Protein AF-A0A956A837-F1 (afdb_monomer)

Mean predicted aligned error: 10.75 Å

Sequence (141 aa):
MNRIRTLTTLGTALAALLLTAAIARAEAPKGAVEKTLSSAFQAALAGDFDAYLKTIHPDERANDTQKRDLERFSWERFKRQAAWYLTDKDPATFEIVKRDESGDDQVRVFVKDKEHGPRMPVPVRLKKTADGEWLITANSL

Radius of gyration: 25.06 Å; Cα contacts (8 Å, |Δi|>4): 197; chains: 1; bounding box: 49×86×55 Å

Secondary structure (DSSP, 8-state):
-------------------------PPPP-SHHHHHHHHHHHHHHHT-HHHHHHTB-GGGGSSHHHHHHIIIIIIHHHHHHHGGGSGGG-TT--EEEEEEE-SSSEEEEEEE-SS-TTSPPEEEEEEE-TTS-EEEEEE--

Foldseek 3Di:
DDDDDDDDDDDDDDDPPPPPPPPPPQDPQDDLVLVLQLQLLVCLQVVNLVSNVVQADCVQPVDPVSSVCCVPPVSVVCSVCSVVQDDPSRSNQWDFPDWDDDPDFKIWTFIHRPPPVVDGTFIWIWGADPVGHTGTHDGPD

Solvent-accessible surface area (backbone atoms only — not comparable to full-atom values): 8318 Å² total; per-residue (Å²): 135,89,88,87,90,81,91,84,89,90,80,89,80,90,81,82,82,74,81,74,75,80,70,77,76,75,57,76,55,86,47,63,59,43,43,33,52,23,48,33,35,43,15,35,77,69,70,36,62,72,57,31,52,73,32,39,30,62,89,65,49,75,45,72,67,43,42,51,49,39,51,68,56,47,42,56,43,26,42,69,43,43,64,73,30,27,59,95,71,37,45,47,48,49,34,75,83,46,77,51,72,59,73,97,47,31,37,38,36,24,44,27,36,72,79,54,73,87,59,77,60,39,55,33,33,30,36,48,44,97,90,66,50,48,18,39,72,43,72,66,76

Nearest PDB structures (foldseek):
  8j63-assembly1_A  TM=5.451E-01  e=1.337E+00  Homo sapiens
  7mp8-assembly1_A-2  TM=3.937E-01  e=4.008E-01  Tribolium castaneum
  8gkf-assembly7_G  TM=4.190E-01  e=2.300E+00  Mycobacterium tuberculosis
  5e1e-assembly1_A  TM=4.395E-01  e=9.199E+00  Homo sapiens
  6ggh-assembly2_B  TM=4.635E-01  e=9.770E+00  Homo sapiens

pLDDT: mean 82.95, std 19.38, range [39.5, 98.0]

Structure (mmCIF, N/CA/C/O backbone):
data_AF-A0A956A837-F1
#
_entry.id   AF-A0A956A837-F1
#
loop_
_atom_site.group_PDB
_atom_site.id
_atom_site.type_symbol
_atom_site.label_atom_id
_atom_site.label_alt_id
_atom_site.label_comp_id
_atom_site.label_asym_id
_atom_site.label_entity_id
_atom_site.label_seq_id
_atom_site.pdbx_PDB_ins_code
_atom_site.Cartn_x
_atom_site.Cartn_y
_atom_site.Cartn_z
_atom_site.occupancy
_atom_site.B_iso_or_equiv
_atom_site.auth_seq_id
_atom_site.auth_comp_id
_atom_site.auth_asym_id
_atom_site.auth_atom_id
_atom_site.pdbx_PDB_model_num
ATOM 1 N N . MET A 1 1 ? 19.348 -75.671 -37.690 1.00 41.47 1 MET A N 1
ATOM 2 C CA . MET A 1 1 ? 20.523 -76.141 -36.922 1.00 41.47 1 MET A CA 1
ATOM 3 C C . MET A 1 1 ? 21.347 -74.939 -36.486 1.00 41.47 1 MET A C 1
ATOM 5 O O . MET A 1 1 ? 21.528 -74.022 -37.272 1.00 41.47 1 MET A O 1
ATOM 9 N N . ASN A 1 2 ? 21.768 -74.969 -35.222 1.00 44.03 2 ASN A N 1
ATOM 10 C CA . ASN A 1 2 ? 22.583 -74.010 -34.470 1.00 44.03 2 ASN A CA 1
ATOM 11 C C . ASN A 1 2 ? 23.754 -73.357 -35.228 1.00 44.03 2 ASN A C 1
ATOM 13 O O . ASN A 1 2 ? 24.497 -74.065 -35.904 1.00 44.03 2 ASN A O 1
ATOM 17 N N . ARG A 1 3 ? 24.053 -72.089 -34.897 1.00 47.31 3 ARG A N 1
ATOM 18 C CA . ARG A 1 3 ? 25.245 -71.713 -34.099 1.00 47.31 3 ARG A CA 1
ATOM 19 C C . ARG A 1 3 ? 25.150 -70.276 -33.557 1.00 47.31 3 ARG A C 1
ATOM 21 O O . ARG A 1 3 ? 24.580 -69.391 -34.176 1.00 47.31 3 ARG A O 1
ATOM 28 N N . ILE A 1 4 ? 25.682 -70.135 -32.346 1.00 49.94 4 ILE A N 1
ATOM 29 C CA . ILE A 1 4 ? 25.646 -69.004 -31.405 1.00 49.94 4 ILE A CA 1
ATOM 30 C C . ILE A 1 4 ? 26.953 -68.193 -31.521 1.00 49.94 4 ILE A C 1
ATOM 32 O O . ILE A 1 4 ? 27.958 -68.776 -31.932 1.00 49.94 4 ILE A O 1
ATOM 36 N N . ARG A 1 5 ? 26.929 -66.952 -30.987 1.00 46.75 5 ARG A N 1
ATOM 37 C CA . ARG A 1 5 ? 28.012 -66.124 -30.370 1.00 46.75 5 ARG A CA 1
ATOM 38 C C . ARG A 1 5 ? 28.294 -64.836 -31.166 1.00 46.75 5 ARG A C 1
ATOM 40 O O . ARG A 1 5 ? 28.351 -64.904 -32.380 1.00 46.75 5 ARG A O 1
ATOM 47 N N . THR A 1 6 ? 28.491 -63.638 -30.605 1.00 45.06 6 THR A N 1
ATOM 48 C CA . THR A 1 6 ? 28.571 -63.100 -29.225 1.00 45.06 6 THR A CA 1
ATOM 49 C C . THR A 1 6 ? 28.531 -61.561 -29.315 1.00 45.06 6 THR A C 1
ATOM 51 O O . THR A 1 6 ? 28.819 -61.008 -30.371 1.00 45.06 6 THR A O 1
ATOM 54 N N . LEU A 1 7 ? 28.187 -60.908 -28.199 1.00 54.22 7 LEU A N 1
ATOM 55 C CA . LEU A 1 7 ? 28.103 -59.459 -27.968 1.00 54.22 7 LEU A CA 1
ATOM 56 C C . LEU A 1 7 ? 29.339 -58.641 -28.391 1.00 54.22 7 LEU A C 1
ATOM 58 O O . LEU A 1 7 ? 30.462 -59.050 -28.102 1.00 54.22 7 LEU A O 1
ATOM 62 N N . THR A 1 8 ? 29.086 -57.395 -28.813 1.00 51.09 8 THR A N 1
ATOM 63 C CA . THR A 1 8 ? 29.935 -56.245 -28.460 1.00 51.09 8 THR A CA 1
ATOM 64 C C . THR A 1 8 ? 29.065 -55.037 -28.104 1.00 51.09 8 THR A C 1
ATOM 66 O O . THR A 1 8 ? 28.150 -54.660 -28.831 1.00 51.09 8 THR A O 1
ATOM 69 N N . THR A 1 9 ? 29.347 -54.490 -26.930 1.00 49.44 9 THR A N 1
ATOM 70 C CA . THR A 1 9 ? 28.752 -53.345 -26.235 1.00 49.44 9 THR A CA 1
ATOM 71 C C . THR A 1 9 ? 29.254 -51.998 -26.789 1.00 49.44 9 THR A C 1
ATOM 73 O O . THR A 1 9 ? 30.346 -51.967 -27.347 1.00 49.44 9 THR A O 1
ATOM 76 N N . LEU A 1 10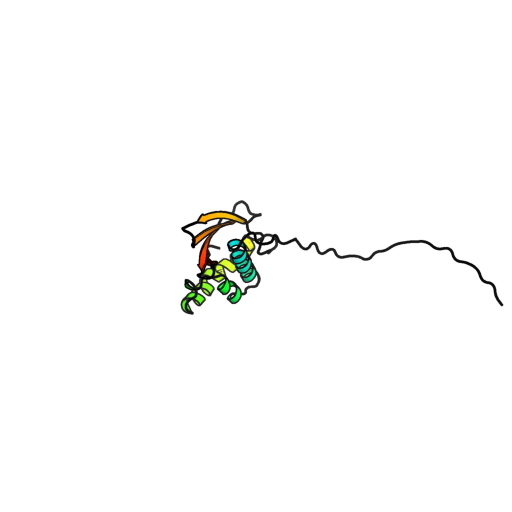 ? 28.522 -50.909 -26.47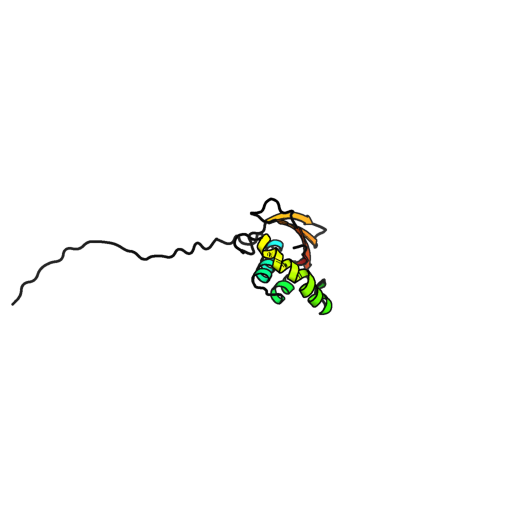5 1.00 46.53 10 LEU A N 1
ATOM 77 C CA . LEU A 1 10 ? 28.917 -49.479 -26.339 1.00 46.53 10 LEU A CA 1
ATOM 78 C C . LEU A 1 10 ? 28.335 -48.468 -27.350 1.00 46.53 10 LEU A C 1
ATOM 80 O O . LEU A 1 10 ? 28.416 -48.653 -28.558 1.00 46.53 10 LEU A O 1
ATOM 84 N N . GLY A 1 11 ? 27.839 -47.347 -26.800 1.00 39.50 11 GLY A N 1
ATOM 85 C CA . GLY A 1 11 ? 27.462 -46.108 -27.501 1.00 39.50 11 GLY A CA 1
ATOM 86 C C . GLY A 1 11 ? 26.068 -45.594 -27.098 1.00 39.50 11 GLY A C 1
ATOM 87 O O . GLY A 1 11 ? 25.107 -45.959 -27.756 1.00 39.50 11 GLY A O 1
ATOM 88 N N . THR A 1 12 ? 25.829 -44.955 -25.937 1.00 45.31 12 THR A N 1
ATOM 89 C CA . THR A 1 12 ? 25.950 -43.486 -25.672 1.00 45.31 12 THR A CA 1
ATOM 90 C C . THR A 1 12 ? 25.203 -42.649 -26.737 1.00 45.31 12 THR A C 1
ATOM 92 O O . THR A 1 12 ? 25.475 -42.833 -27.911 1.00 45.31 12 THR A O 1
ATOM 95 N N . ALA A 1 13 ? 24.278 -41.707 -26.507 1.00 43.97 13 ALA A N 1
ATOM 96 C CA . ALA A 1 13 ? 23.829 -40.887 -25.376 1.00 43.97 13 ALA A CA 1
ATOM 97 C C . ALA A 1 13 ? 22.366 -40.443 -25.672 1.00 43.97 13 ALA A C 1
ATOM 99 O O . ALA A 1 13 ? 21.983 -40.322 -26.830 1.00 43.97 13 ALA A O 1
ATOM 100 N N . LEU A 1 14 ? 21.464 -40.358 -24.693 1.00 45.94 14 LEU A N 1
ATOM 101 C CA . LEU A 1 14 ? 21.089 -39.135 -23.962 1.00 45.94 14 LEU A CA 1
ATOM 102 C C . LEU A 1 14 ? 20.717 -37.915 -24.840 1.00 45.94 14 LEU A C 1
ATOM 104 O O . LEU A 1 14 ? 21.584 -37.187 -25.306 1.00 45.94 14 LEU A O 1
ATOM 108 N N . ALA A 1 15 ? 19.416 -37.629 -24.943 1.00 45.12 15 ALA A N 1
ATOM 109 C CA . ALA A 1 15 ? 18.896 -36.281 -25.188 1.00 45.12 15 ALA A CA 1
ATOM 110 C C . ALA A 1 15 ? 17.520 -36.140 -24.515 1.00 45.12 15 ALA A C 1
ATOM 112 O O . ALA A 1 15 ? 16.479 -36.059 -25.162 1.00 45.12 15 ALA A O 1
ATOM 113 N N . ALA A 1 16 ? 17.514 -36.161 -23.179 1.00 46.44 16 ALA A N 1
ATOM 114 C CA . ALA A 1 16 ? 16.393 -35.632 -22.416 1.00 46.44 16 ALA A CA 1
ATOM 115 C C . ALA A 1 16 ? 16.460 -34.104 -22.525 1.00 46.44 16 ALA A C 1
ATOM 117 O O . ALA A 1 16 ? 17.292 -33.460 -21.886 1.00 46.44 16 ALA A O 1
ATOM 118 N N . LEU A 1 17 ? 15.627 -33.540 -23.398 1.00 40.62 17 LEU A N 1
ATOM 119 C CA . LEU A 1 17 ? 15.447 -32.103 -23.552 1.00 40.62 17 LEU A CA 1
ATOM 120 C C . LEU A 1 17 ? 14.720 -31.577 -22.301 1.00 40.62 17 LEU A C 1
ATOM 122 O O . LEU A 1 17 ? 13.496 -31.486 -22.260 1.00 40.62 17 LEU A O 1
ATOM 126 N N . LEU A 1 18 ? 15.474 -31.301 -21.238 1.00 44.62 18 LEU A N 1
ATOM 127 C CA . LEU A 1 18 ? 14.972 -30.562 -20.086 1.00 44.62 18 LEU A CA 1
ATOM 128 C C . LEU A 1 18 ? 14.785 -29.105 -20.518 1.00 44.62 18 LEU A C 1
ATOM 130 O O . LEU A 1 18 ? 15.751 -28.359 -20.667 1.00 44.62 18 LEU A O 1
ATOM 134 N N . LEU A 1 19 ? 13.527 -28.712 -20.732 1.00 41.62 19 LEU A N 1
ATOM 135 C CA . LEU A 1 19 ? 13.112 -27.314 -20.708 1.00 41.62 19 LEU A CA 1
ATOM 136 C C . LEU A 1 19 ? 13.395 -26.782 -19.297 1.00 41.62 19 LEU A C 1
ATOM 138 O O . LEU A 1 19 ? 12.584 -26.926 -18.382 1.00 41.62 19 LEU A O 1
ATOM 142 N N . THR A 1 20 ? 14.565 -26.186 -19.100 1.00 42.84 20 THR A N 1
ATOM 143 C CA . THR A 1 20 ? 14.829 -25.377 -17.914 1.00 42.84 20 THR A CA 1
ATOM 144 C C . THR A 1 20 ? 14.039 -24.086 -18.084 1.00 42.84 20 THR A C 1
ATOM 146 O O . THR A 1 20 ? 14.508 -23.127 -18.694 1.00 42.84 20 THR A O 1
ATOM 149 N N . ALA A 1 21 ? 12.802 -24.076 -17.587 1.00 45.53 21 ALA A N 1
ATOM 150 C CA . ALA A 1 21 ? 12.103 -22.838 -17.302 1.00 45.53 21 ALA A CA 1
ATOM 151 C C . ALA A 1 21 ? 13.001 -22.037 -16.353 1.00 45.53 21 ALA A C 1
ATOM 153 O O . ALA A 1 21 ? 13.219 -22.432 -15.206 1.00 45.53 21 ALA A O 1
ATOM 154 N N . ALA A 1 22 ? 13.581 -20.951 -16.859 1.00 39.50 22 ALA A N 1
ATOM 155 C CA . ALA A 1 22 ? 14.227 -19.943 -16.042 1.00 39.50 22 ALA A CA 1
ATOM 156 C C . ALA A 1 22 ? 13.132 -19.292 -15.194 1.00 39.50 22 ALA A C 1
ATOM 158 O O . ALA A 1 22 ? 12.515 -18.305 -15.581 1.00 39.50 22 ALA A O 1
ATOM 159 N N . ILE A 1 23 ? 12.831 -19.912 -14.056 1.00 41.97 23 ILE A N 1
ATOM 160 C CA . ILE A 1 23 ? 12.050 -19.288 -13.002 1.00 41.97 23 ILE A CA 1
ATOM 161 C C . ILE A 1 23 ? 12.957 -18.179 -12.481 1.00 41.97 23 ILE A C 1
ATOM 163 O O . ILE A 1 23 ? 13.911 -18.449 -11.746 1.00 41.97 23 ILE A O 1
ATOM 167 N N . ALA A 1 24 ? 12.706 -16.948 -12.933 1.00 42.38 24 ALA A N 1
ATOM 168 C CA . ALA A 1 24 ? 13.208 -15.749 -12.285 1.00 42.38 24 ALA A CA 1
ATOM 169 C C . ALA A 1 24 ? 12.946 -15.926 -10.787 1.00 42.38 24 ALA A C 1
ATOM 171 O O . ALA A 1 24 ? 11.809 -16.109 -10.347 1.00 42.38 24 ALA A O 1
ATOM 172 N N . ARG A 1 25 ? 14.025 -16.060 -10.019 1.00 42.28 25 ARG A N 1
ATOM 173 C CA . ARG A 1 25 ? 13.945 -16.400 -8.606 1.00 42.28 25 ARG A CA 1
ATOM 174 C C . ARG A 1 25 ? 13.461 -15.150 -7.888 1.00 42.28 25 ARG A C 1
ATOM 176 O O . ARG A 1 25 ? 14.271 -14.267 -7.627 1.00 42.28 25 ARG A O 1
ATOM 183 N N . ALA A 1 26 ? 12.159 -15.091 -7.621 1.00 51.69 26 ALA A N 1
ATOM 184 C CA . ALA A 1 26 ? 11.549 -13.983 -6.908 1.00 51.69 26 ALA A CA 1
ATOM 185 C C . ALA A 1 26 ? 12.312 -13.711 -5.607 1.00 51.69 26 ALA A C 1
ATOM 187 O O . ALA A 1 26 ? 12.527 -14.624 -4.798 1.00 51.69 26 ALA A O 1
ATOM 188 N N . GLU A 1 27 ? 12.788 -12.478 -5.430 1.00 55.12 27 GLU A N 1
ATOM 189 C CA . GLU A 1 27 ? 13.426 -12.073 -4.180 1.00 55.12 27 GLU A CA 1
ATOM 190 C C . GLU A 1 27 ? 12.358 -12.108 -3.079 1.00 55.12 27 GLU A C 1
ATOM 192 O O . GLU A 1 27 ? 11.309 -11.491 -3.203 1.00 55.12 27 GLU A O 1
ATOM 197 N N . ALA A 1 28 ? 12.578 -12.854 -1.995 1.00 58.44 28 ALA A N 1
ATOM 198 C CA . ALA A 1 28 ? 11.600 -12.897 -0.909 1.00 58.44 28 ALA A CA 1
ATOM 199 C C . ALA A 1 28 ? 11.500 -11.520 -0.210 1.00 58.44 28 ALA A C 1
ATOM 201 O O . ALA A 1 28 ? 12.537 -10.882 0.010 1.00 58.44 28 ALA A O 1
ATOM 202 N N . PRO A 1 29 ? 10.296 -11.069 0.198 1.00 66.44 29 PRO A N 1
ATOM 203 C CA . PRO A 1 29 ? 10.121 -9.785 0.871 1.00 66.44 29 PRO A CA 1
ATOM 204 C C . PRO A 1 29 ? 10.921 -9.720 2.177 1.00 66.44 29 PRO A C 1
ATOM 206 O O . PRO A 1 29 ? 10.804 -10.582 3.051 1.00 66.44 29 PRO A O 1
ATOM 209 N N . LYS A 1 30 ? 11.727 -8.665 2.323 1.00 71.81 30 LYS A N 1
ATOM 210 C CA . LYS A 1 30 ? 12.655 -8.469 3.447 1.00 71.81 30 LYS A CA 1
ATOM 211 C C . LYS A 1 30 ? 12.002 -7.676 4.585 1.00 71.81 30 LYS A C 1
ATOM 213 O O . LYS A 1 30 ? 12.447 -6.587 4.910 1.00 71.81 30 LYS A O 1
ATOM 218 N N . GLY A 1 31 ? 10.949 -8.212 5.200 1.00 87.44 31 GLY A N 1
ATOM 219 C CA . GLY A 1 31 ? 10.312 -7.593 6.372 1.00 87.44 31 GLY A CA 1
ATOM 220 C C . GLY A 1 31 ? 8.787 -7.570 6.321 1.00 87.44 31 GLY A C 1
ATOM 221 O O . GLY A 1 31 ? 8.169 -7.924 5.319 1.00 87.44 31 GLY A O 1
ATOM 222 N N . ALA A 1 32 ? 8.164 -7.168 7.433 1.00 92.00 32 ALA A N 1
ATOM 223 C CA . ALA A 1 32 ? 6.705 -7.144 7.557 1.00 92.00 32 ALA A CA 1
ATOM 224 C C . ALA A 1 32 ? 6.050 -6.108 6.624 1.00 92.00 32 ALA A C 1
ATOM 226 O O . ALA A 1 32 ? 5.049 -6.414 5.985 1.00 92.00 32 ALA A O 1
ATOM 227 N N . VAL A 1 33 ? 6.647 -4.917 6.493 1.00 94.31 33 VAL A N 1
ATOM 228 C CA . VAL A 1 33 ? 6.171 -3.867 5.575 1.00 94.31 33 VAL A CA 1
ATOM 229 C C . VAL A 1 33 ? 6.265 -4.337 4.122 1.00 94.31 33 VAL A C 1
ATOM 231 O O . VAL A 1 33 ? 5.287 -4.255 3.382 1.00 94.31 33 VAL A O 1
ATOM 234 N N . GLU A 1 34 ? 7.412 -4.890 3.725 1.00 94.75 34 GLU A N 1
ATOM 235 C CA . GLU A 1 34 ? 7.629 -5.457 2.395 1.00 94.75 34 GLU A CA 1
ATOM 236 C C . GLU A 1 34 ? 6.636 -6.573 2.083 1.00 94.75 34 GLU A C 1
ATOM 238 O O . GLU A 1 34 ? 6.123 -6.642 0.969 1.00 94.75 34 GLU A O 1
ATOM 243 N N . LYS A 1 35 ? 6.330 -7.434 3.059 1.00 95.38 35 LYS A N 1
ATOM 244 C CA . LYS A 1 35 ? 5.347 -8.508 2.892 1.00 95.38 35 LYS A CA 1
ATOM 245 C C . LYS A 1 35 ? 3.951 -7.951 2.604 1.00 95.38 35 LYS A C 1
ATOM 247 O O . LYS A 1 35 ? 3.276 -8.452 1.703 1.00 95.38 35 L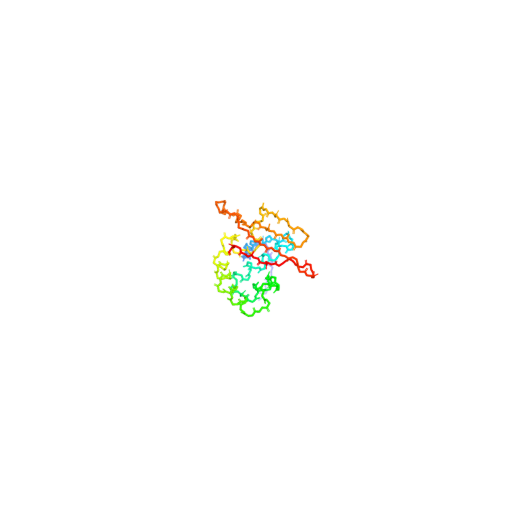YS A O 1
ATOM 252 N N . THR A 1 36 ? 3.530 -6.910 3.320 1.00 96.81 36 THR A N 1
ATOM 253 C CA . THR A 1 36 ? 2.244 -6.240 3.077 1.00 96.81 36 THR A CA 1
ATOM 254 C C . THR A 1 36 ? 2.201 -5.602 1.692 1.00 96.81 36 THR A C 1
ATOM 256 O O . THR A 1 36 ? 1.244 -5.822 0.953 1.00 96.81 36 THR A O 1
ATOM 259 N N . LEU A 1 37 ? 3.252 -4.873 1.301 1.00 96.44 37 LEU A N 1
ATOM 260 C CA . LEU A 1 37 ? 3.339 -4.268 -0.032 1.00 96.44 37 LEU A CA 1
ATOM 261 C C . LEU A 1 37 ? 3.345 -5.324 -1.140 1.00 96.44 37 LEU A C 1
ATOM 263 O O . LEU A 1 37 ? 2.593 -5.191 -2.100 1.00 96.44 37 LEU A O 1
ATOM 267 N N . SER A 1 38 ? 4.113 -6.403 -0.975 1.00 95.81 38 SER A N 1
ATOM 268 C CA . SER A 1 38 ? 4.147 -7.521 -1.929 1.00 95.81 38 SER A CA 1
ATOM 269 C C . SER A 1 38 ? 2.764 -8.148 -2.090 1.00 95.81 38 SER A C 1
ATOM 271 O O . SER A 1 38 ? 2.322 -8.405 -3.204 1.00 95.81 38 SER A O 1
ATOM 273 N N . SER A 1 39 ? 2.035 -8.330 -0.985 1.00 96.88 39 SER A N 1
ATOM 274 C CA . SER A 1 39 ? 0.663 -8.853 -1.016 1.00 96.88 39 SER A CA 1
ATOM 275 C C . SER A 1 39 ? -0.289 -7.898 -1.745 1.00 96.88 39 SER A C 1
ATOM 277 O O . SER A 1 39 ? -1.137 -8.342 -2.517 1.00 96.88 39 SER A O 1
ATOM 279 N N . ALA A 1 40 ? -0.126 -6.584 -1.556 1.00 97.12 40 ALA A N 1
ATOM 280 C CA . ALA A 1 40 ? -0.923 -5.577 -2.250 1.00 97.12 40 ALA A CA 1
ATOM 281 C C . ALA A 1 40 ? -0.626 -5.576 -3.759 1.00 97.12 40 ALA A C 1
ATOM 283 O O . ALA A 1 40 ? -1.553 -5.583 -4.567 1.00 97.12 40 ALA A O 1
ATOM 284 N N . PHE A 1 41 ? 0.650 -5.628 -4.151 1.00 96.19 41 PHE A N 1
ATOM 285 C CA . PHE A 1 41 ? 1.057 -5.748 -5.552 1.00 96.19 41 PHE A CA 1
ATOM 286 C C . PHE A 1 41 ? 0.541 -7.038 -6.192 1.00 96.19 41 PHE A C 1
ATOM 288 O O . PHE A 1 41 ? 0.028 -7.002 -7.307 1.00 96.19 41 PHE A O 1
ATOM 295 N N . GLN A 1 42 ? 0.607 -8.163 -5.480 1.00 96.56 42 GLN A N 1
ATOM 296 C CA . GLN A 1 42 ? 0.062 -9.433 -5.953 1.00 96.56 42 GLN A CA 1
ATOM 297 C C . GLN A 1 42 ? -1.448 -9.337 -6.202 1.00 96.56 42 GLN A C 1
ATOM 299 O O . GLN A 1 42 ? -1.920 -9.766 -7.255 1.00 96.56 42 GLN A O 1
ATOM 304 N N . ALA A 1 43 ? -2.196 -8.730 -5.277 1.00 97.31 43 ALA A N 1
ATOM 305 C CA . ALA A 1 43 ? -3.623 -8.478 -5.449 1.00 97.31 43 ALA A CA 1
ATOM 306 C C . ALA A 1 43 ? -3.893 -7.600 -6.684 1.00 97.31 43 ALA A C 1
ATOM 308 O O . ALA A 1 43 ? -4.729 -7.949 -7.516 1.00 97.31 43 ALA A O 1
ATOM 309 N N . ALA A 1 44 ? -3.129 -6.515 -6.858 1.00 96.50 44 ALA A N 1
ATOM 310 C CA . ALA A 1 44 ? -3.209 -5.623 -8.017 1.00 96.50 44 ALA A CA 1
ATOM 311 C C . ALA A 1 44 ? -2.967 -6.344 -9.350 1.00 96.50 44 ALA A C 1
ATOM 313 O O . ALA A 1 44 ? -3.742 -6.172 -10.289 1.00 96.50 44 ALA A O 1
ATOM 314 N N . LEU A 1 45 ? -1.936 -7.187 -9.427 1.00 95.00 45 LEU A N 1
ATOM 315 C CA . LEU A 1 45 ? -1.634 -7.983 -10.618 1.00 95.00 45 LEU A CA 1
ATOM 316 C C . LEU A 1 45 ? -2.729 -9.009 -10.935 1.00 95.00 45 LEU A C 1
ATOM 318 O O . LEU A 1 45 ? -2.995 -9.271 -12.107 1.00 95.00 45 LEU A O 1
ATOM 322 N N . ALA A 1 46 ? -3.367 -9.569 -9.904 1.00 95.88 46 ALA A N 1
ATOM 323 C CA . ALA A 1 46 ? -4.479 -10.506 -10.041 1.00 95.88 46 ALA A CA 1
ATOM 324 C C . ALA A 1 46 ? -5.829 -9.821 -10.324 1.00 95.88 46 ALA A C 1
ATOM 326 O O . ALA A 1 46 ? -6.786 -10.495 -10.699 1.00 95.88 46 ALA A O 1
ATOM 327 N N . GLY A 1 47 ? -5.927 -8.501 -10.140 1.00 96.00 47 GLY A N 1
ATOM 328 C CA . GLY A 1 47 ? -7.202 -7.787 -10.192 1.00 96.00 47 GLY A CA 1
ATOM 329 C C . GLY A 1 47 ? -8.143 -8.126 -9.028 1.00 96.00 47 GLY A C 1
ATOM 330 O O . GLY A 1 47 ? -9.349 -7.941 -9.160 1.00 96.00 47 GLY A O 1
ATOM 331 N N . ASP A 1 48 ? -7.607 -8.602 -7.902 1.00 97.81 48 ASP A N 1
ATOM 332 C CA . ASP A 1 48 ? -8.374 -9.059 -6.739 1.00 97.81 48 ASP A CA 1
ATOM 333 C C . ASP A 1 48 ? -8.488 -7.946 -5.682 1.00 97.81 48 ASP A C 1
ATOM 335 O O . ASP A 1 48 ? -7.590 -7.730 -4.862 1.00 97.81 48 ASP A O 1
ATOM 339 N N . PHE A 1 49 ? -9.605 -7.216 -5.708 1.00 96.81 49 PHE A N 1
ATOM 340 C CA . PHE A 1 49 ? -9.854 -6.135 -4.754 1.00 96.81 49 PHE A CA 1
ATOM 341 C C . PHE A 1 49 ? -10.051 -6.644 -3.317 1.00 96.81 49 PHE A C 1
ATOM 343 O O . PHE A 1 49 ? -9.607 -5.992 -2.371 1.00 96.81 49 PHE A O 1
ATOM 350 N N . ASP A 1 50 ? -10.640 -7.825 -3.128 1.00 97.19 50 ASP A N 1
ATOM 351 C CA . ASP A 1 50 ? -10.856 -8.392 -1.794 1.00 97.19 50 ASP A CA 1
ATOM 352 C C . ASP A 1 50 ? -9.530 -8.790 -1.137 1.00 97.19 50 ASP A C 1
ATOM 354 O O . ASP A 1 50 ? -9.331 -8.585 0.066 1.00 97.19 50 ASP A O 1
ATOM 358 N N . ALA A 1 51 ? -8.581 -9.316 -1.917 1.00 97.62 51 ALA A N 1
ATOM 359 C CA . ALA A 1 51 ? -7.216 -9.532 -1.454 1.00 97.62 51 ALA A CA 1
ATOM 360 C C . ALA A 1 51 ? -6.509 -8.208 -1.135 1.00 97.62 51 ALA A C 1
ATOM 362 O O . ALA A 1 51 ? -5.845 -8.108 -0.101 1.00 97.62 51 ALA A O 1
ATOM 363 N N . TYR A 1 52 ? -6.694 -7.175 -1.962 1.00 97.38 52 TYR A N 1
ATOM 364 C CA . TYR A 1 52 ? -6.143 -5.845 -1.698 1.00 97.38 52 TYR A CA 1
ATOM 365 C C . TYR A 1 52 ? -6.685 -5.256 -0.389 1.00 97.38 52 TYR A C 1
ATOM 367 O O . TYR A 1 52 ? -5.901 -4.781 0.433 1.00 97.38 52 TYR A O 1
ATOM 375 N N . LEU A 1 53 ? -7.990 -5.371 -0.125 1.00 97.19 53 LEU A N 1
ATOM 376 C CA . LEU A 1 53 ? -8.615 -4.898 1.114 1.00 97.19 53 LEU A CA 1
ATOM 377 C C . LEU A 1 53 ? -8.001 -5.516 2.377 1.00 97.19 53 LEU A C 1
ATOM 379 O O . LEU A 1 53 ? -7.946 -4.847 3.407 1.00 97.19 53 LEU A O 1
ATOM 383 N N . LYS A 1 54 ? -7.495 -6.753 2.322 1.00 97.38 54 LYS A N 1
ATOM 384 C CA . LYS A 1 54 ? -6.806 -7.384 3.466 1.00 97.38 54 LYS A CA 1
ATOM 385 C C . LYS A 1 54 ? -5.487 -6.693 3.817 1.00 97.38 54 LYS A C 1
ATOM 387 O O . LYS A 1 54 ? -5.053 -6.782 4.958 1.00 97.38 54 LYS A O 1
ATOM 392 N N . THR A 1 55 ? -4.877 -5.985 2.868 1.00 97.56 55 THR A N 1
ATOM 393 C CA . THR A 1 55 ? -3.651 -5.196 3.085 1.00 97.56 55 THR A CA 1
ATOM 394 C C . THR A 1 55 ? -3.930 -3.791 3.620 1.00 97.56 55 THR A C 1
ATOM 396 O O . THR A 1 55 ? -3.003 -3.101 4.045 1.00 97.56 55 THR A O 1
ATOM 399 N N . ILE A 1 56 ? -5.199 -3.371 3.617 1.00 98.00 56 ILE A N 1
ATOM 400 C CA . ILE A 1 56 ? -5.648 -2.064 4.090 1.00 98.00 56 ILE A CA 1
ATOM 401 C C . ILE A 1 56 ? -6.004 -2.130 5.577 1.00 98.00 56 ILE A C 1
ATOM 403 O O . ILE A 1 56 ? -6.687 -3.053 6.041 1.00 98.00 56 ILE A O 1
ATOM 407 N N . HIS A 1 57 ? -5.555 -1.122 6.323 1.00 97.88 57 HIS A N 1
ATOM 408 C CA . HIS A 1 57 ? -5.812 -1.005 7.752 1.00 97.88 57 HIS A CA 1
ATOM 409 C C . HIS A 1 57 ? -7.330 -0.965 8.035 1.00 97.88 57 HIS A C 1
ATOM 411 O O . HIS A 1 57 ? -8.053 -0.281 7.308 1.00 97.88 57 HIS A O 1
ATOM 417 N N . PRO A 1 58 ? -7.844 -1.665 9.069 1.00 96.69 58 PRO A N 1
ATOM 418 C CA . PRO A 1 58 ? -9.278 -1.715 9.373 1.00 96.69 58 PRO A CA 1
ATOM 419 C C . PRO A 1 58 ? -9.958 -0.343 9.472 1.00 96.69 58 PRO A C 1
ATOM 421 O O . PRO A 1 58 ? -11.055 -0.186 8.942 1.00 96.69 58 PRO A O 1
ATOM 424 N N . ASP A 1 59 ? -9.284 0.650 10.065 1.00 95.88 59 ASP A N 1
ATOM 425 C CA . ASP A 1 59 ? -9.764 2.042 10.183 1.00 95.88 59 ASP A CA 1
ATOM 426 C C . ASP A 1 59 ? -10.172 2.661 8.825 1.00 95.88 59 ASP A C 1
ATOM 428 O O . ASP A 1 59 ? -11.121 3.443 8.752 1.00 95.88 59 ASP A O 1
ATOM 432 N N . GLU A 1 60 ? -9.501 2.275 7.735 1.00 95.12 60 GLU A N 1
ATOM 433 C CA . GLU A 1 60 ? -9.753 2.797 6.383 1.00 95.12 60 GLU A CA 1
ATOM 434 C C . GLU A 1 60 ? -10.865 2.040 5.639 1.00 95.12 60 GLU A C 1
ATOM 436 O O . GLU A 1 60 ? -11.264 2.435 4.549 1.00 95.12 60 GLU A O 1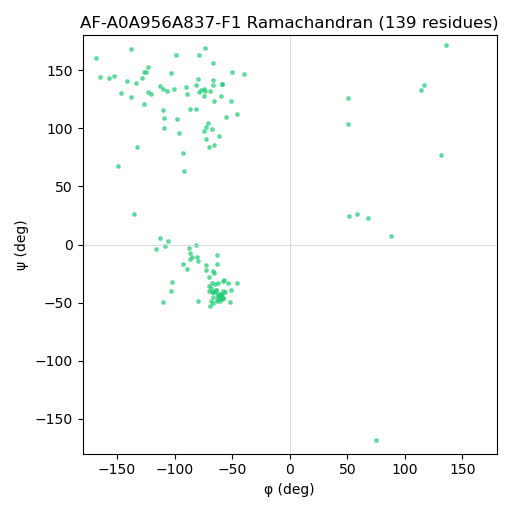
ATOM 441 N N . ARG A 1 61 ? -11.366 0.930 6.193 1.00 93.06 61 ARG A N 1
ATOM 442 C CA . ARG A 1 61 ? -12.380 0.058 5.567 1.00 93.06 61 ARG A CA 1
ATOM 443 C C . ARG A 1 61 ? -13.480 -0.363 6.541 1.00 93.06 61 ARG A C 1
ATOM 445 O O . ARG A 1 61 ? -14.092 -1.422 6.373 1.00 93.06 61 ARG A O 1
ATOM 452 N N . ALA A 1 62 ? -13.718 0.458 7.559 1.00 92.25 62 ALA A N 1
ATOM 453 C CA . ALA A 1 62 ? -14.657 0.188 8.641 1.00 92.25 62 ALA A CA 1
ATOM 454 C C . ALA A 1 62 ? -16.116 0.126 8.160 1.00 92.25 62 ALA A C 1
ATOM 456 O O . ALA A 1 62 ? -16.943 -0.533 8.787 1.00 92.25 62 ALA A O 1
ATOM 457 N N . ASN A 1 63 ? -16.443 0.776 7.039 1.00 95.44 63 ASN A N 1
ATOM 458 C CA . ASN A 1 63 ? -17.782 0.755 6.452 1.00 95.44 63 ASN A CA 1
ATOM 459 C C . ASN A 1 63 ? -17.776 0.617 4.919 1.00 95.44 63 ASN A C 1
ATOM 461 O O . ASN A 1 63 ? -16.750 0.757 4.252 1.00 95.44 63 ASN A O 1
ATOM 465 N N . ASP A 1 64 ? -18.953 0.353 4.349 1.00 95.69 64 ASP A N 1
ATOM 466 C CA . ASP A 1 64 ? -19.107 0.083 2.915 1.00 95.69 64 ASP A CA 1
ATOM 467 C C . ASP A 1 64 ? -18.939 1.322 2.033 1.00 95.69 64 ASP A C 1
ATOM 469 O O . ASP A 1 64 ? -18.644 1.202 0.846 1.00 95.69 64 ASP A O 1
ATOM 473 N N . THR A 1 65 ? -19.120 2.526 2.575 1.00 95.44 65 THR A N 1
ATOM 474 C CA . THR A 1 65 ? -18.809 3.760 1.841 1.00 95.44 65 THR A CA 1
ATOM 475 C C . THR A 1 65 ? -17.303 3.881 1.643 1.00 95.44 65 THR A C 1
ATOM 477 O O . THR A 1 65 ? -16.859 4.024 0.511 1.00 95.44 65 THR A O 1
ATOM 480 N N . GLN A 1 66 ? -16.515 3.688 2.702 1.00 94.25 66 GLN A N 1
ATOM 481 C CA . GLN A 1 66 ? -15.055 3.695 2.612 1.00 94.25 66 GLN A CA 1
ATOM 482 C C . GLN A 1 66 ? -14.525 2.611 1.668 1.00 94.25 66 GLN A C 1
ATOM 484 O O . GLN A 1 66 ? -13.667 2.890 0.837 1.00 94.25 66 GLN A O 1
ATOM 489 N N . LYS A 1 67 ? -15.060 1.383 1.735 1.00 95.62 67 LYS A N 1
ATOM 490 C CA . LYS A 1 67 ? -14.673 0.310 0.800 1.00 95.62 67 LYS A CA 1
ATOM 491 C C . LYS A 1 67 ? -14.966 0.685 -0.654 1.00 95.62 67 LYS A C 1
ATOM 493 O O . LYS A 1 67 ? -14.109 0.483 -1.506 1.00 95.62 67 LYS A O 1
ATOM 498 N N . ARG A 1 68 ? -16.140 1.266 -0.932 1.00 95.38 68 ARG A N 1
ATOM 499 C CA . ARG A 1 68 ? -16.502 1.737 -2.281 1.00 95.38 68 ARG A CA 1
ATOM 500 C C . ARG A 1 68 ? -15.594 2.868 -2.761 1.00 95.38 68 ARG A C 1
ATOM 502 O O . ARG A 1 68 ? -15.206 2.879 -3.925 1.00 95.38 68 ARG A O 1
ATOM 509 N N . ASP A 1 69 ? -15.223 3.793 -1.881 1.00 94.12 69 ASP A N 1
ATOM 510 C CA . ASP A 1 69 ? -14.291 4.872 -2.219 1.00 94.12 69 ASP A CA 1
ATOM 511 C C . ASP A 1 69 ? -12.878 4.332 -2.486 1.00 94.12 69 ASP A C 1
ATOM 513 O O . ASP A 1 69 ? -12.231 4.736 -3.457 1.00 94.12 69 ASP A O 1
ATOM 517 N N . LEU A 1 70 ? -12.420 3.364 -1.683 1.00 95.31 70 LEU A N 1
ATOM 518 C CA . LEU A 1 70 ? -11.168 2.646 -1.919 1.00 95.31 70 LEU A CA 1
ATOM 519 C C . LEU A 1 70 ? -11.178 1.951 -3.278 1.00 95.31 70 LEU A C 1
ATOM 521 O O . LEU A 1 70 ? -10.217 2.102 -4.025 1.00 95.31 70 LEU A O 1
ATOM 525 N N . GLU A 1 71 ? -12.250 1.237 -3.617 1.00 94.94 71 GLU A N 1
ATOM 526 C CA . GLU A 1 71 ? -12.389 0.557 -4.906 1.00 94.94 71 GLU A CA 1
ATOM 527 C C . GLU A 1 71 ? -12.345 1.555 -6.072 1.00 94.94 71 GLU A C 1
ATOM 529 O O . GLU A 1 71 ? -11.589 1.401 -7.032 1.00 94.94 71 GLU A O 1
ATOM 534 N N . ARG A 1 72 ? -13.124 2.635 -5.969 1.00 93.25 72 ARG A N 1
ATOM 535 C CA . ARG A 1 72 ? -13.296 3.599 -7.057 1.00 93.25 72 ARG A CA 1
ATOM 536 C C . ARG A 1 72 ? -12.051 4.442 -7.318 1.00 93.25 72 ARG A C 1
ATOM 538 O O . ARG A 1 72 ? -11.758 4.746 -8.475 1.00 93.25 72 ARG A O 1
ATOM 545 N N . PHE A 1 73 ? -11.359 4.877 -6.266 1.00 91.25 73 PHE A N 1
ATOM 546 C CA . PHE A 1 73 ? -10.302 5.885 -6.382 1.00 91.25 73 PHE A CA 1
ATOM 547 C C . PHE A 1 73 ? -8.905 5.318 -6.143 1.00 91.25 73 PHE A C 1
ATOM 549 O O . PHE A 1 73 ? -8.006 5.551 -6.954 1.00 91.25 73 PHE A O 1
ATOM 556 N N . SER A 1 74 ? -8.717 4.574 -5.054 1.00 92.19 74 SER A N 1
ATOM 557 C CA . SER A 1 74 ? -7.396 4.078 -4.655 1.00 92.19 74 SER A CA 1
ATOM 558 C C . SER A 1 74 ? -7.000 2.841 -5.451 1.00 92.19 74 SER A C 1
ATOM 560 O O . SER A 1 74 ? -5.912 2.789 -6.019 1.00 92.19 74 SER A O 1
ATOM 562 N N . TRP A 1 75 ? -7.900 1.867 -5.540 1.00 95.12 75 TRP A N 1
ATOM 563 C CA . TRP A 1 75 ? -7.666 0.586 -6.187 1.00 95.12 75 TRP A CA 1
ATOM 564 C C . TRP A 1 75 ? -7.462 0.727 -7.690 1.00 95.12 75 TRP A C 1
ATOM 566 O O . TRP A 1 75 ? -6.457 0.255 -8.214 1.00 95.12 75 TRP A O 1
ATOM 576 N N . GLU A 1 76 ? -8.351 1.435 -8.390 1.00 92.62 76 GLU A N 1
ATOM 577 C CA . GLU A 1 76 ? -8.206 1.614 -9.837 1.00 92.62 76 GLU A CA 1
ATOM 578 C C . GLU A 1 76 ? -6.929 2.369 -10.216 1.00 92.62 76 GLU A C 1
ATOM 580 O O . GLU A 1 76 ? -6.329 2.091 -11.257 1.00 92.62 76 GLU A O 1
ATOM 585 N N . ARG A 1 77 ? -6.479 3.313 -9.381 1.00 92.81 77 ARG A N 1
ATOM 586 C CA . ARG A 1 77 ? -5.182 3.963 -9.587 1.00 92.81 77 ARG A CA 1
ATOM 587 C C . ARG A 1 77 ? -4.046 2.976 -9.330 1.00 92.81 77 ARG A C 1
ATOM 589 O O 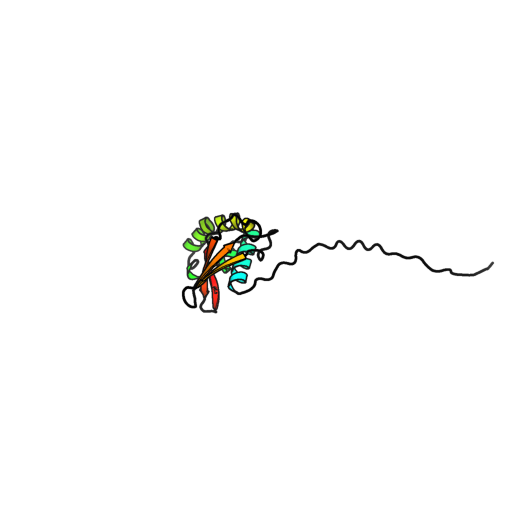. ARG A 1 77 ? -3.248 2.756 -10.238 1.00 92.81 77 ARG A O 1
ATOM 596 N N . PHE A 1 78 ? -4.053 2.323 -8.171 1.00 94.88 78 PHE A N 1
ATOM 597 C CA . PHE A 1 78 ? -3.010 1.392 -7.764 1.00 94.88 78 PHE A CA 1
ATOM 598 C C . PHE A 1 78 ? -2.829 0.242 -8.753 1.00 94.88 78 PHE A C 1
ATOM 600 O O . PHE A 1 78 ? -1.713 -0.030 -9.178 1.00 94.88 78 PHE A O 1
ATOM 607 N N . LYS A 1 79 ? -3.919 -0.382 -9.206 1.00 93.62 79 LYS A N 1
ATOM 608 C CA . LYS A 1 79 ? -3.906 -1.460 -10.203 1.00 93.62 79 LYS A CA 1
ATOM 609 C C . LYS A 1 79 ? -3.212 -1.043 -11.501 1.00 93.62 79 LYS A C 1
ATOM 611 O O . LYS A 1 79 ? -2.447 -1.818 -12.068 1.00 93.62 79 LYS A O 1
ATOM 616 N N . ARG A 1 80 ? -3.444 0.192 -11.969 1.00 91.00 80 ARG A N 1
ATOM 617 C CA . ARG A 1 80 ? -2.799 0.724 -13.184 1.00 91.00 80 ARG A CA 1
ATOM 618 C C . ARG A 1 80 ? -1.313 0.998 -12.988 1.00 91.00 80 ARG A C 1
ATOM 620 O O . ARG A 1 80 ? -0.548 0.813 -13.929 1.00 91.00 80 ARG A O 1
ATOM 627 N N . GLN A 1 81 ? -0.915 1.453 -11.802 1.00 90.50 81 GLN A N 1
ATOM 628 C CA . GLN A 1 81 ? 0.477 1.802 -11.530 1.00 90.50 81 GLN A CA 1
ATOM 629 C C . GLN A 1 81 ? 1.299 0.626 -11.005 1.00 90.50 81 GLN A C 1
ATOM 631 O O . GLN A 1 81 ? 2.510 0.657 -11.137 1.00 90.50 81 GLN A O 1
ATOM 636 N N . ALA A 1 82 ? 0.690 -0.421 -10.447 1.00 91.25 82 ALA A N 1
ATOM 637 C CA . ALA A 1 82 ? 1.396 -1.523 -9.796 1.00 91.25 82 ALA A CA 1
ATOM 638 C C . ALA A 1 82 ? 2.494 -2.121 -10.685 1.00 91.25 82 ALA A C 1
ATOM 640 O O . ALA A 1 82 ? 3.646 -2.198 -10.275 1.00 91.25 82 ALA A O 1
ATOM 641 N N . ALA A 1 83 ? 2.167 -2.440 -11.939 1.00 86.81 83 ALA A N 1
ATOM 642 C CA . ALA A 1 83 ? 3.115 -3.016 -12.894 1.00 86.81 83 ALA A CA 1
ATOM 643 C C . ALA A 1 83 ? 4.301 -2.094 -13.240 1.00 86.81 83 ALA A C 1
ATOM 645 O O . ALA A 1 83 ? 5.290 -2.556 -13.789 1.00 86.81 83 ALA A O 1
ATOM 646 N N . TRP A 1 84 ? 4.214 -0.796 -12.946 1.00 87.56 84 TRP A N 1
ATOM 647 C CA . TRP A 1 84 ? 5.282 0.173 -13.192 1.00 87.56 84 TRP A CA 1
ATOM 648 C C . TRP A 1 84 ? 6.387 0.166 -12.141 1.00 87.56 84 TRP A C 1
ATOM 650 O O . TRP A 1 84 ? 7.387 0.842 -12.351 1.00 87.56 84 TRP A O 1
ATOM 660 N N . TYR A 1 85 ? 6.183 -0.523 -11.020 1.00 86.88 85 TYR A N 1
ATOM 661 C CA . TYR A 1 85 ? 7.145 -0.611 -9.917 1.00 86.88 85 TYR A CA 1
ATOM 662 C C . TYR A 1 85 ? 7.722 -2.019 -9.760 1.00 86.88 85 TYR A C 1
ATOM 664 O O . TYR A 1 85 ? 8.443 -2.270 -8.797 1.00 86.88 85 TYR A O 1
ATOM 672 N N . LEU A 1 86 ? 7.381 -2.930 -10.675 1.00 87.00 86 LEU A N 1
ATOM 673 C CA . LEU A 1 86 ? 7.741 -4.341 -10.614 1.00 87.00 86 LEU A CA 1
ATOM 674 C C . LEU A 1 86 ? 8.504 -4.735 -11.879 1.00 87.00 86 LEU A C 1
ATOM 676 O O . LEU A 1 86 ? 8.027 -4.508 -12.992 1.00 87.00 86 LEU A O 1
ATOM 680 N N . THR A 1 87 ? 9.636 -5.401 -11.698 1.00 86.00 87 THR A N 1
ATOM 681 C CA . THR A 1 87 ? 10.340 -6.135 -12.751 1.00 86.00 87 THR A CA 1
ATOM 682 C C . THR A 1 87 ? 9.565 -7.410 -13.068 1.00 86.00 87 THR A C 1
ATOM 684 O O . THR A 1 87 ? 9.165 -8.132 -12.156 1.00 86.00 87 THR A O 1
ATOM 687 N N . ASP A 1 88 ? 9.324 -7.695 -14.351 1.00 85.75 88 ASP A N 1
ATOM 688 C CA . ASP A 1 88 ? 8.684 -8.935 -14.830 1.00 85.75 88 ASP A CA 1
ATOM 689 C C . ASP A 1 88 ? 7.344 -9.295 -14.155 1.00 85.75 88 ASP A C 1
ATOM 691 O O . ASP A 1 88 ? 6.926 -10.454 -14.143 1.00 85.75 88 ASP A O 1
ATOM 695 N N . LYS A 1 89 ? 6.630 -8.294 -13.615 1.00 84.38 89 LYS A N 1
ATOM 696 C CA . LYS A 1 89 ? 5.412 -8.478 -12.802 1.00 84.38 89 LYS A CA 1
ATOM 697 C C . LYS A 1 89 ? 5.630 -9.347 -11.555 1.00 84.38 89 LYS A C 1
ATOM 699 O O . LYS A 1 89 ? 4.684 -9.956 -11.060 1.00 84.38 89 LYS A O 1
ATOM 704 N N . ASP A 1 90 ? 6.844 -9.398 -11.026 1.00 87.94 90 ASP A N 1
ATOM 705 C CA . ASP A 1 90 ? 7.115 -10.033 -9.744 1.00 87.94 90 ASP A CA 1
ATOM 706 C C . ASP A 1 90 ? 6.758 -9.062 -8.603 1.00 87.94 90 ASP A C 1
ATOM 708 O O . ASP A 1 90 ? 7.396 -8.011 -8.487 1.00 87.94 90 ASP A O 1
ATOM 712 N N . PRO A 1 91 ? 5.774 -9.389 -7.739 1.00 87.12 91 PRO A N 1
ATOM 713 C CA . PRO A 1 91 ? 5.288 -8.505 -6.680 1.00 87.12 91 PRO A CA 1
ATOM 714 C C . PRO A 1 91 ? 6.324 -8.151 -5.607 1.00 87.12 91 PRO A C 1
ATOM 716 O O . PRO A 1 91 ? 6.031 -7.287 -4.786 1.00 87.12 91 PRO A O 1
ATOM 719 N N . ALA A 1 92 ? 7.500 -8.783 -5.587 1.00 86.62 92 ALA A N 1
ATOM 720 C CA . ALA A 1 92 ? 8.541 -8.536 -4.591 1.00 86.62 92 ALA A CA 1
ATOM 721 C C . ALA A 1 92 ? 9.753 -7.738 -5.116 1.00 86.62 92 ALA A C 1
ATOM 723 O O . ALA A 1 92 ? 10.707 -7.511 -4.374 1.00 86.62 92 ALA A O 1
ATOM 724 N N . THR A 1 93 ? 9.728 -7.290 -6.376 1.00 88.12 93 THR A N 1
ATOM 725 C CA . THR A 1 93 ? 10.875 -6.616 -7.026 1.00 88.12 93 THR A CA 1
ATOM 726 C C . THR A 1 93 ? 10.946 -5.104 -6.820 1.00 88.12 93 THR A C 1
ATOM 728 O O . THR A 1 93 ? 11.909 -4.472 -7.257 1.00 88.12 93 THR A O 1
ATOM 731 N N . PHE A 1 94 ? 9.966 -4.515 -6.135 1.00 89.94 94 PHE A N 1
ATOM 732 C CA . PHE A 1 94 ? 9.992 -3.097 -5.781 1.00 89.94 94 PHE A CA 1
ATOM 733 C C . PHE A 1 94 ? 11.118 -2.779 -4.784 1.00 89.94 94 PHE A C 1
ATOM 735 O O . PHE A 1 94 ? 11.549 -3.626 -3.999 1.00 89.94 94 PHE A O 1
ATOM 742 N N . GLU A 1 95 ? 11.554 -1.521 -4.753 1.00 90.50 95 GLU A N 1
ATOM 743 C CA . GLU A 1 95 ? 12.571 -1.042 -3.816 1.00 90.50 95 GLU A CA 1
ATOM 744 C C . GLU A 1 95 ? 11.976 -0.042 -2.816 1.00 90.50 95 GLU A C 1
ATOM 746 O O . GLU A 1 95 ? 11.240 0.869 -3.191 1.00 90.50 95 GLU A O 1
ATOM 751 N N . ILE A 1 96 ? 12.321 -0.170 -1.532 1.00 92.69 96 ILE A N 1
ATOM 752 C CA . ILE A 1 96 ? 12.061 0.873 -0.531 1.00 92.69 96 ILE A CA 1
ATOM 753 C C . ILE A 1 96 ? 13.340 1.689 -0.349 1.00 92.69 96 ILE A C 1
ATOM 755 O O . ILE A 1 96 ? 14.293 1.220 0.267 1.00 92.69 96 ILE A O 1
ATOM 759 N N . VAL A 1 97 ? 13.347 2.928 -0.842 1.00 93.00 97 VAL A N 1
ATOM 760 C CA . VAL A 1 97 ? 14.545 3.792 -0.827 1.00 93.00 97 VAL A CA 1
ATOM 761 C C . VAL A 1 97 ? 14.639 4.697 0.401 1.00 93.00 97 VAL A C 1
ATOM 763 O O . VAL A 1 97 ? 15.696 5.250 0.692 1.00 93.00 97 VAL A O 1
ATOM 766 N N . LYS A 1 98 ? 13.529 4.887 1.121 1.00 93.50 98 LYS A N 1
ATOM 767 C CA . LYS A 1 98 ? 13.471 5.699 2.341 1.00 93.50 98 LYS A CA 1
ATOM 768 C C . LYS A 1 98 ? 12.355 5.212 3.258 1.00 93.50 98 LYS A C 1
ATOM 770 O O . LYS A 1 98 ? 11.289 4.812 2.782 1.00 93.50 98 LYS A O 1
ATOM 775 N N . ARG A 1 99 ? 12.597 5.294 4.566 1.00 95.75 99 ARG A N 1
ATOM 7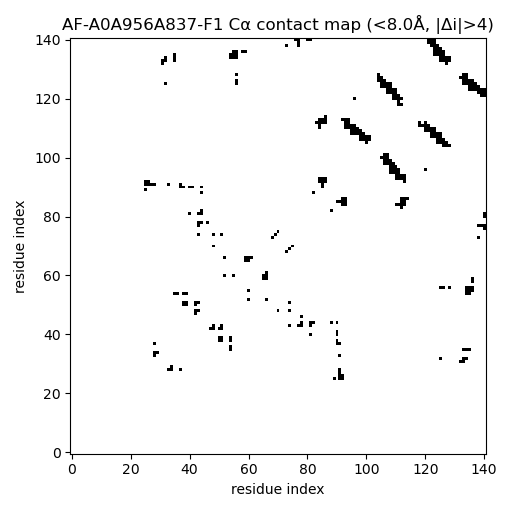76 C CA . ARG A 1 99 ? 11.622 5.046 5.630 1.00 95.75 99 ARG A CA 1
ATOM 777 C C . ARG A 1 99 ? 11.604 6.249 6.568 1.00 95.75 99 ARG A C 1
ATOM 779 O O . ARG A 1 99 ? 12.636 6.591 7.132 1.00 95.75 99 ARG A O 1
ATOM 786 N N . ASP A 1 100 ? 10.440 6.867 6.705 1.00 95.06 100 ASP A N 1
ATOM 787 C CA . ASP A 1 100 ? 10.169 7.932 7.666 1.00 95.06 100 ASP A CA 1
ATOM 788 C C . ASP A 1 100 ? 9.236 7.364 8.743 1.00 95.06 100 ASP A C 1
ATOM 790 O O . ASP A 1 100 ? 8.033 7.203 8.518 1.00 95.06 100 ASP A O 1
ATOM 794 N N . GLU A 1 101 ? 9.801 7.007 9.890 1.00 92.69 101 GLU A N 1
ATOM 795 C CA . GLU A 1 101 ? 9.060 6.509 11.052 1.00 92.69 101 GLU A CA 1
ATOM 796 C C . GLU A 1 101 ? 8.439 7.682 11.827 1.00 92.69 101 GLU A C 1
ATOM 798 O O . GLU A 1 101 ? 9.025 8.761 11.932 1.00 92.69 101 GLU A O 1
ATOM 803 N N . SER A 1 102 ? 7.226 7.490 12.345 1.00 88.06 102 SER A N 1
ATOM 804 C CA . SER A 1 102 ? 6.515 8.476 13.161 1.00 88.06 102 SER A CA 1
ATOM 805 C C . SER A 1 102 ? 5.964 7.774 14.396 1.00 88.06 102 SER A C 1
ATOM 807 O O . SER A 1 102 ? 4.808 7.362 14.409 1.00 88.06 102 SER A O 1
ATOM 809 N N . GLY A 1 103 ? 6.798 7.632 15.427 1.00 88.50 103 GLY A N 1
ATOM 810 C CA . GLY A 1 103 ? 6.490 6.778 16.577 1.00 88.50 103 GLY A CA 1
ATOM 811 C C . GLY A 1 103 ? 6.648 5.290 16.250 1.00 88.50 103 GLY A C 1
ATOM 812 O O . GLY A 1 103 ? 7.191 4.930 15.207 1.00 88.50 103 GLY A O 1
ATOM 813 N N . ASP A 1 104 ? 6.162 4.430 17.146 1.00 88.31 104 ASP A N 1
ATOM 814 C CA . ASP A 1 104 ? 6.375 2.976 17.064 1.00 88.31 104 ASP A CA 1
ATOM 815 C C . ASP A 1 104 ? 5.332 2.245 16.197 1.00 88.31 104 ASP A C 1
ATOM 817 O O . ASP A 1 104 ? 5.490 1.063 15.873 1.00 88.31 104 ASP A O 1
ATOM 821 N N . ASP A 1 105 ? 4.242 2.927 15.838 1.00 93.69 105 ASP A N 1
ATOM 822 C CA . ASP A 1 105 ? 3.0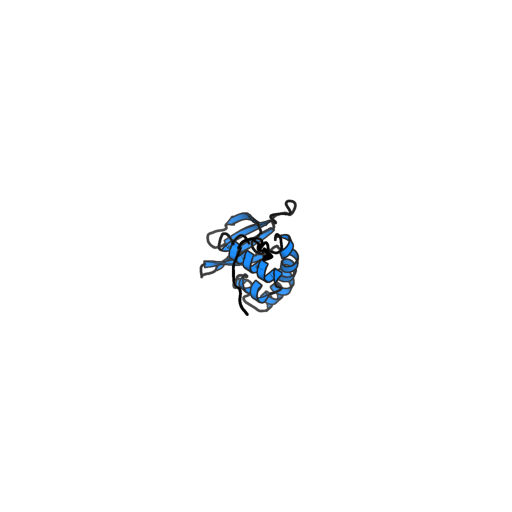74 2.344 15.177 1.00 93.69 105 ASP A CA 1
ATOM 823 C C . ASP A 1 105 ? 2.829 2.886 13.765 1.00 93.69 105 ASP A C 1
ATOM 825 O O . ASP A 1 105 ? 1.924 2.399 13.091 1.00 93.69 105 ASP A O 1
ATOM 829 N N . GLN A 1 106 ? 3.607 3.860 13.281 1.00 96.00 106 GLN A N 1
ATOM 830 C CA . GLN A 1 106 ? 3.418 4.453 11.955 1.00 96.00 106 GLN A CA 1
ATOM 831 C C . GLN A 1 106 ? 4.727 4.576 11.186 1.00 96.00 106 GLN A C 1
ATOM 833 O O . GLN A 1 106 ? 5.754 5.012 11.704 1.00 96.00 106 GLN A O 1
ATOM 838 N N . VAL A 1 107 ? 4.663 4.264 9.893 1.00 96.56 107 VAL A N 1
ATOM 839 C CA . VAL A 1 107 ? 5.790 4.433 8.979 1.00 96.56 107 VAL A CA 1
ATOM 840 C C . VAL A 1 107 ? 5.308 4.924 7.624 1.00 96.56 107 VAL A C 1
ATOM 842 O O . VAL A 1 107 ? 4.278 4.500 7.096 1.00 96.56 107 VAL A O 1
ATOM 845 N N . ARG A 1 108 ? 6.077 5.828 7.028 1.00 97.25 108 ARG A N 1
ATOM 846 C CA . ARG A 1 108 ? 5.943 6.219 5.630 1.00 97.25 108 ARG A CA 1
ATOM 847 C C . ARG A 1 108 ? 7.143 5.695 4.866 1.00 97.25 108 ARG A C 1
ATOM 849 O O . ARG A 1 108 ? 8.270 6.116 5.105 1.00 97.25 108 ARG A O 1
ATOM 856 N N . VAL A 1 109 ? 6.898 4.794 3.929 1.00 96.19 109 VAL A N 1
ATOM 857 C CA . VAL A 1 109 ? 7.933 4.242 3.056 1.00 96.19 109 VAL A CA 1
ATOM 858 C C . VAL A 1 109 ? 7.848 4.867 1.676 1.00 96.19 109 VAL A C 1
ATOM 860 O O . VAL A 1 109 ? 6.767 5.229 1.220 1.00 96.19 109 VAL A O 1
ATOM 863 N N . PHE A 1 110 ? 8.989 5.008 1.015 1.00 95.00 110 PHE A N 1
ATOM 864 C CA . PHE A 1 110 ? 9.071 5.534 -0.341 1.00 95.00 110 PHE A CA 1
ATOM 865 C C . PHE A 1 110 ? 9.430 4.395 -1.283 1.00 95.00 110 PHE A C 1
ATOM 867 O O . PHE A 1 110 ? 10.552 3.888 -1.239 1.00 95.00 110 PHE A O 1
ATOM 874 N N . VAL A 1 111 ? 8.457 3.993 -2.098 1.00 93.56 111 VAL A N 1
ATOM 875 C CA . VAL A 1 111 ? 8.580 2.883 -3.043 1.00 93.56 111 VAL A CA 1
ATOM 876 C C . VAL A 1 111 ? 9.102 3.413 -4.370 1.00 93.56 111 VAL A C 1
ATOM 878 O O . VAL A 1 111 ? 8.573 4.388 -4.909 1.00 93.56 111 VAL A O 1
ATOM 881 N N . LYS A 1 112 ? 10.145 2.778 -4.893 1.00 89.94 112 LYS A N 1
ATOM 882 C CA . LYS A 1 112 ? 10.763 3.088 -6.176 1.00 89.94 112 LYS A CA 1
ATOM 883 C C . LYS A 1 112 ? 10.798 1.837 -7.049 1.00 89.94 112 LYS A C 1
ATOM 885 O O . LYS A 1 112 ? 10.901 0.718 -6.555 1.00 89.94 112 LYS A O 1
ATOM 890 N N . ASP A 1 113 ? 10.695 2.058 -8.351 1.00 82.94 113 ASP A N 1
ATOM 891 C CA . ASP A 1 113 ? 11.024 1.055 -9.355 1.00 82.94 113 ASP A CA 1
ATOM 892 C C . ASP A 1 113 ? 12.546 0.813 -9.369 1.00 82.94 113 ASP A C 1
ATOM 894 O O . ASP A 1 113 ? 13.329 1.770 -9.391 1.00 82.94 113 ASP A O 1
ATOM 898 N N . LYS A 1 114 ? 12.942 -0.462 -9.359 1.00 74.75 114 LYS A N 1
ATOM 899 C CA . LYS A 1 114 ? 14.334 -0.920 -9.399 1.00 74.75 114 LYS A CA 1
ATOM 900 C C . LYS A 1 114 ? 14.991 -0.674 -10.765 1.00 74.75 114 LYS A C 1
ATOM 902 O O . LYS A 1 114 ? 16.202 -0.477 -10.827 1.00 74.75 114 LYS A O 1
ATOM 907 N N . GLU A 1 115 ? 14.213 -0.648 -11.848 1.00 75.62 115 GLU A N 1
ATOM 908 C CA . GLU A 1 115 ? 14.717 -0.550 -13.226 1.00 75.62 115 GLU A CA 1
ATOM 909 C C . GLU A 1 115 ? 14.560 0.846 -13.833 1.00 75.62 115 GLU A C 1
ATOM 911 O O . GLU A 1 115 ? 15.480 1.349 -14.485 1.00 75.62 115 GLU A O 1
ATOM 916 N N . HIS A 1 116 ? 13.440 1.533 -13.588 1.00 70.25 116 HIS A N 1
ATOM 917 C CA . HIS A 1 116 ? 13.217 2.875 -14.139 1.00 70.25 116 HIS A CA 1
ATOM 918 C C . HIS A 1 116 ? 13.666 3.974 -13.172 1.00 70.25 116 HIS A C 1
ATOM 920 O O . HIS A 1 116 ? 12.868 4.671 -12.538 1.00 70.25 116 HIS A O 1
ATOM 926 N N . GLY A 1 117 ? 14.982 4.202 -13.149 1.00 68.19 117 GLY A N 1
ATOM 927 C CA . GLY A 1 117 ? 15.651 5.243 -12.362 1.00 68.19 117 GLY A CA 1
ATOM 928 C C . GLY A 1 117 ? 15.048 6.667 -12.385 1.00 68.19 117 GLY A C 1
ATOM 929 O O . GLY A 1 117 ? 15.133 7.318 -11.338 1.00 68.19 117 GLY A O 1
ATOM 930 N N . PRO A 1 118 ? 14.434 7.165 -13.488 1.00 78.69 118 PRO A N 1
ATOM 931 C CA . PRO A 1 118 ? 13.871 8.521 -13.558 1.00 78.69 118 PRO A CA 1
ATOM 932 C C . PRO A 1 118 ? 12.580 8.748 -12.761 1.00 78.69 118 PRO A C 1
ATOM 934 O O . PRO A 1 118 ? 12.208 9.900 -12.539 1.00 78.69 118 PRO A O 1
ATOM 937 N N . ARG A 1 119 ? 11.853 7.694 -12.360 1.00 81.00 119 ARG A N 1
ATOM 938 C CA . ARG A 1 119 ? 10.610 7.877 -11.597 1.00 81.00 119 ARG A CA 1
ATOM 939 C C . ARG A 1 119 ? 10.916 8.286 -10.161 1.00 81.00 119 ARG A C 1
ATOM 941 O O . ARG A 1 119 ? 11.751 7.688 -9.481 1.00 81.00 119 ARG A O 1
ATOM 948 N N . MET A 1 120 ? 10.194 9.303 -9.697 1.00 87.31 120 MET A N 1
ATOM 949 C CA . MET A 1 120 ? 10.263 9.735 -8.307 1.00 87.31 120 MET A CA 1
ATOM 950 C C . MET A 1 120 ? 9.697 8.643 -7.391 1.00 87.31 120 MET A C 1
ATOM 952 O O . MET A 1 120 ? 8.650 8.080 -7.713 1.00 87.31 120 MET A O 1
ATOM 956 N N . PRO A 1 121 ? 10.345 8.359 -6.247 1.00 91.62 121 PRO A N 1
ATOM 957 C CA . PRO A 1 121 ? 9.793 7.454 -5.251 1.00 91.62 121 PRO A CA 1
ATOM 958 C C . PRO A 1 121 ? 8.432 7.939 -4.751 1.00 91.62 121 PRO A C 1
ATOM 960 O O . PRO A 1 121 ? 8.248 9.128 -4.477 1.00 91.62 121 PRO A O 1
ATOM 963 N N . VAL A 1 122 ? 7.493 7.014 -4.589 1.00 93.44 122 VAL A N 1
ATOM 964 C CA . VAL A 1 122 ? 6.116 7.318 -4.202 1.00 93.44 122 VAL A CA 1
ATOM 965 C C . VAL A 1 122 ? 5.867 6.905 -2.752 1.00 93.44 122 VAL A C 1
ATOM 967 O O . VAL A 1 122 ? 6.230 5.795 -2.357 1.00 93.44 122 VAL A O 1
ATOM 970 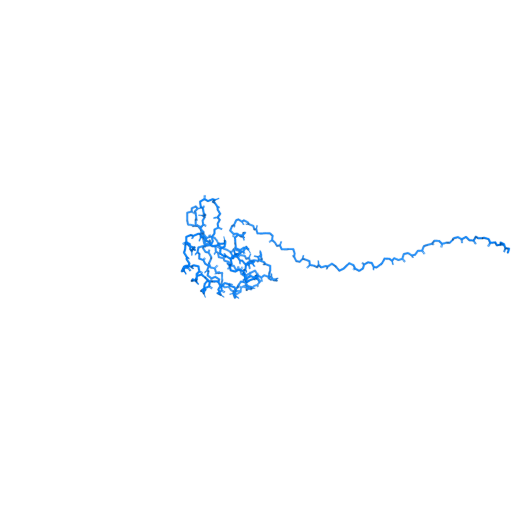N N . PRO A 1 123 ? 5.262 7.779 -1.927 1.00 95.75 123 PRO A N 1
ATOM 971 C CA . PRO A 1 123 ? 5.037 7.476 -0.525 1.00 95.75 123 PRO A CA 1
ATOM 972 C C . PRO A 1 123 ? 3.854 6.519 -0.329 1.00 95.75 123 PRO A C 1
ATOM 974 O O . PRO A 1 123 ? 2.746 6.759 -0.818 1.00 95.75 123 PRO A O 1
ATOM 977 N N . VAL A 1 124 ? 4.067 5.500 0.497 1.00 97.00 124 VAL A N 1
ATOM 978 C CA . VAL A 1 124 ? 3.031 4.624 1.051 1.00 97.00 124 VAL A CA 1
ATOM 979 C C . VAL A 1 124 ? 3.080 4.735 2.570 1.00 97.00 124 VAL A C 1
ATOM 981 O O . VAL A 1 124 ? 4.149 4.655 3.175 1.00 97.00 124 VAL A O 1
ATOM 984 N N . ARG A 1 125 ? 1.931 4.975 3.198 1.00 97.50 125 ARG A N 1
ATOM 985 C CA . ARG A 1 125 ? 1.806 5.069 4.655 1.00 97.50 125 ARG A CA 1
ATOM 986 C C . ARG A 1 125 ? 1.248 3.766 5.192 1.00 97.50 125 ARG A C 1
ATOM 988 O O . ARG A 1 125 ? 0.268 3.249 4.655 1.00 97.50 125 ARG A O 1
ATOM 995 N N . LEU A 1 126 ? 1.869 3.271 6.252 1.00 98.00 126 LEU A N 1
ATOM 996 C CA . LEU A 1 126 ? 1.445 2.085 6.965 1.00 98.00 126 LEU A CA 1
ATOM 997 C C . LEU A 1 126 ? 1.292 2.398 8.448 1.00 98.00 126 LEU A C 1
ATOM 999 O O . LEU A 1 126 ? 2.018 3.227 9.002 1.00 98.00 126 LEU A O 1
ATOM 1003 N N . LYS A 1 127 ? 0.353 1.699 9.075 1.00 97.44 127 LYS A N 1
ATOM 1004 C CA . LYS A 1 127 ? 0.117 1.720 10.512 1.00 97.44 127 LYS A CA 1
ATOM 1005 C C . LYS A 1 127 ? 0.086 0.291 11.035 1.00 97.44 127 LYS A C 1
ATOM 1007 O O . LYS A 1 127 ? -0.392 -0.615 10.347 1.00 97.44 127 LYS A O 1
ATOM 1012 N N . LYS A 1 128 ? 0.623 0.095 12.230 1.00 96.25 128 LYS A N 1
ATOM 1013 C CA . LYS A 1 128 ? 0.636 -1.185 12.922 1.00 96.25 128 LYS A CA 1
ATOM 1014 C C . LYS A 1 128 ? -0.728 -1.439 13.571 1.00 96.25 128 LYS A C 1
ATOM 1016 O O . LYS A 1 128 ? -1.263 -0.563 14.248 1.00 96.25 128 LYS A O 1
ATOM 1021 N N . THR A 1 129 ? -1.292 -2.624 13.369 1.00 95.94 129 THR A N 1
ATOM 1022 C CA . THR A 1 129 ? -2.510 -3.070 14.055 1.00 95.94 129 THR A CA 1
ATOM 1023 C C . THR A 1 129 ? -2.215 -3.422 15.513 1.00 95.94 129 THR A C 1
ATOM 1025 O O . THR A 1 129 ? -1.055 -3.558 15.912 1.00 95.94 129 THR A O 1
ATOM 1028 N N . ALA A 1 130 ? -3.268 -3.630 16.311 1.00 93.19 130 ALA A N 1
ATOM 1029 C CA . ALA A 1 130 ? -3.139 -4.124 17.684 1.00 93.19 130 ALA A CA 1
ATOM 1030 C C . ALA A 1 130 ? -2.417 -5.486 17.758 1.00 93.19 130 ALA A C 1
ATOM 1032 O O . ALA A 1 130 ? -1.664 -5.729 18.697 1.00 93.19 130 ALA A O 1
ATOM 1033 N N . ASP A 1 131 ? -2.578 -6.324 16.729 1.00 93.44 131 ASP A N 1
ATOM 1034 C CA . ASP A 1 131 ? -1.921 -7.633 16.601 1.00 93.44 131 ASP A CA 1
ATOM 1035 C C . ASP A 1 131 ? -0.474 -7.535 16.081 1.00 93.44 131 ASP A C 1
ATOM 1037 O O . ASP A 1 131 ? 0.225 -8.535 15.926 1.00 93.44 131 ASP A O 1
ATOM 1041 N N . GLY A 1 132 ? -0.000 -6.317 15.812 1.00 93.56 132 GLY A N 1
ATOM 1042 C CA . GLY A 1 132 ? 1.368 -6.042 15.399 1.00 93.56 132 GLY A CA 1
ATOM 1043 C C . GLY A 1 132 ? 1.621 -6.111 13.890 1.00 93.56 132 GLY A C 1
ATOM 1044 O O . GLY A 1 132 ? 2.777 -6.000 13.472 1.00 93.56 132 GLY A O 1
ATOM 1045 N N . GLU A 1 133 ? 0.579 -6.263 13.072 1.00 96.00 133 GLU A N 1
ATOM 1046 C CA . GLU A 1 133 ? 0.686 -6.319 11.612 1.00 96.00 133 GLU A CA 1
ATOM 1047 C C . GLU A 1 133 ? 0.788 -4.918 11.005 1.00 96.00 133 GLU A C 1
ATOM 1049 O O . GLU A 1 133 ? 0.048 -4.014 11.377 1.00 96.00 133 GLU A O 1
ATOM 1054 N N . TRP A 1 134 ? 1.673 -4.722 10.030 1.00 97.12 134 TRP A N 1
ATOM 1055 C CA . TRP A 1 134 ? 1.762 -3.457 9.299 1.00 97.12 134 TRP A CA 1
ATOM 1056 C C . TRP A 1 134 ? 0.785 -3.452 8.132 1.00 97.12 134 TRP A C 1
ATOM 1058 O O . TRP A 1 134 ? 0.954 -4.236 7.202 1.00 97.12 134 TRP A O 1
ATOM 1068 N N . LEU A 1 135 ? -0.194 -2.549 8.140 1.00 98.00 135 LEU A N 1
ATOM 1069 C CA . LEU A 1 135 ? -1.194 -2.426 7.078 1.00 98.00 135 LEU A CA 1
ATOM 1070 C C . LEU A 1 135 ? -1.204 -1.021 6.482 1.00 98.00 135 LEU A C 1
ATOM 1072 O O . LEU A 1 135 ? -0.848 -0.044 7.139 1.00 98.00 135 LEU A O 1
ATOM 1076 N N . ILE A 1 136 ? -1.606 -0.920 5.219 1.00 97.94 136 ILE A N 1
ATOM 1077 C CA . ILE A 1 136 ? -1.608 0.327 4.454 1.00 97.94 136 ILE A CA 1
ATOM 1078 C C . ILE A 1 136 ? -2.758 1.215 4.934 1.00 97.94 136 ILE A C 1
ATOM 1080 O O . ILE A 1 136 ? -3.910 0.788 4.958 1.00 97.94 136 ILE A O 1
ATOM 1084 N N . THR A 1 137 ? -2.448 2.464 5.271 1.00 97.06 137 THR A N 1
ATOM 1085 C CA . THR A 1 137 ? -3.448 3.506 5.562 1.00 97.06 137 THR A CA 1
ATOM 1086 C C . THR A 1 137 ? -3.624 4.466 4.393 1.00 97.06 137 THR A C 1
ATOM 1088 O O . THR A 1 137 ? -4.715 4.955 4.135 1.00 97.06 137 THR A O 1
ATOM 1091 N N . ALA A 1 138 ? -2.558 4.713 3.629 1.00 94.19 138 ALA A N 1
ATOM 1092 C CA . ALA A 1 138 ? -2.640 5.506 2.411 1.00 94.19 138 ALA A CA 1
ATOM 1093 C C . ALA A 1 138 ? -1.641 5.006 1.372 1.00 94.19 138 ALA A C 1
ATOM 1095 O O . ALA A 1 138 ? -0.446 4.884 1.649 1.00 94.19 138 ALA A O 1
ATOM 1096 N N . ASN A 1 139 ? -2.127 4.784 0.155 1.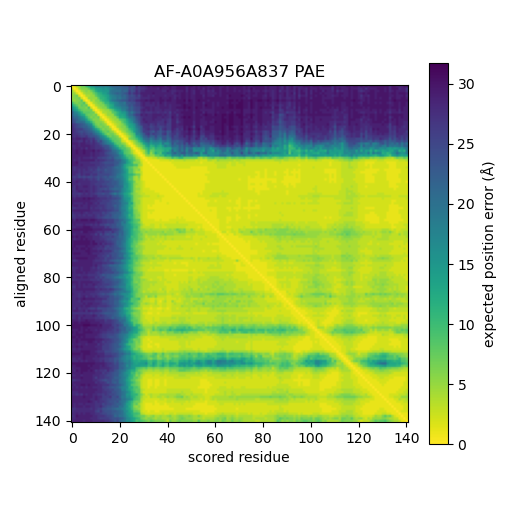00 91.81 139 ASN A N 1
ATOM 1097 C CA . ASN A 1 139 ? -1.299 4.457 -0.994 1.00 91.81 139 ASN A CA 1
ATOM 1098 C C . ASN A 1 139 ? -1.293 5.644 -1.964 1.00 91.81 139 ASN A C 1
ATOM 1100 O O . ASN A 1 139 ? -2.355 6.208 -2.224 1.00 91.81 139 ASN A O 1
ATOM 1104 N N . SER A 1 140 ? -0.122 6.042 -2.469 1.00 87.06 140 SER A N 1
ATOM 1105 C CA . SER A 1 140 ? 0.011 7.101 -3.489 1.00 87.06 140 SER A CA 1
ATOM 1106 C C . SER A 1 140 ? 0.395 6.559 -4.871 1.00 87.06 140 SER A C 1
ATOM 1108 O O . SER A 1 140 ? 0.494 7.342 -5.816 1.00 87.06 140 SER A O 1
ATOM 1110 N N . LEU A 1 141 ? 0.588 5.239 -4.971 1.00 84.25 141 LEU A N 1
ATOM 1111 C CA . LEU A 1 141 ? 0.639 4.471 -6.215 1.00 84.25 141 LEU A CA 1
ATOM 1112 C C . LEU A 1 141 ? -0.780 4.370 -6.820 1.00 84.25 141 LEU A C 1
ATOM 1114 O O . LEU A 1 141 ? -1.771 4.650 -6.100 1.00 84.25 141 LEU A O 1
#